Protein AF-A0A7R9AKE2-F1 (afdb_monomer)

InterPro domains:
  IPR003607 HD/PDEase domain [cd00077] (71-125)
  IPR006674 HD domain [PF01966] (74-118)
  IPR006674 HD domain [PS51831] (72-126)
  IPR032828 tRNA nucleotidyltransferase/poly(A) polymerase, RNA and SrmB- binding domain [PF12627] (12-56)
  IPR050124 tRNA CCA-adding enzyme [PTHR47545] (1-123)

Structure (mmCIF, N/CA/C/O backbone):
data_AF-A0A7R9AKE2-F1
#
_entry.id   AF-A0A7R9AKE2-F1
#
loop_
_atom_site.group_PDB
_atom_site.id
_atom_site.type_symbol
_atom_site.label_atom_id
_atom_site.label_alt_id
_atom_site.label_comp_id
_atom_site.label_asym_id
_atom_site.label_entity_id
_atom_site.label_seq_id
_atom_site.pdbx_PDB_ins_code
_atom_site.Cartn_x
_atom_site.Cartn_y
_atom_site.Cartn_z
_atom_site.occupancy
_atom_site.B_iso_or_equiv
_atom_site.auth_seq_id
_atom_site.auth_comp_id
_atom_site.auth_asym_id
_atom_site.auth_atom_id
_atom_site.pdbx_PDB_model_num
ATOM 1 N N . MET A 1 1 ? -6.042 -12.297 17.519 1.00 92.31 1 MET A N 1
ATOM 2 C CA . MET A 1 1 ? -6.336 -12.335 16.065 1.00 92.31 1 MET A CA 1
ATOM 3 C C . MET A 1 1 ? -7.768 -12.745 15.731 1.00 92.31 1 MET A C 1
ATOM 5 O O . MET A 1 1 ? -8.359 -12.059 14.911 1.00 92.31 1 MET A O 1
ATOM 9 N N . GLN A 1 2 ? -8.349 -13.795 16.334 1.00 96.88 2 GLN A N 1
ATOM 10 C CA . GLN A 1 2 ? -9.693 -14.277 15.957 1.00 96.88 2 GLN A CA 1
ATOM 11 C C . GLN A 1 2 ? -10.793 -13.205 16.035 1.00 96.88 2 GLN A C 1
ATOM 13 O O . GLN A 1 2 ? -11.546 -13.053 15.083 1.00 96.88 2 GLN A O 1
ATOM 18 N N . LEU A 1 3 ? -10.845 -12.428 17.124 1.00 97.62 3 LEU A N 1
ATOM 19 C CA . LEU A 1 3 ? -11.831 -11.353 17.279 1.00 97.62 3 LEU A CA 1
ATOM 20 C C . LEU A 1 3 ? -11.763 -10.340 16.124 1.00 97.62 3 LEU A C 1
ATOM 22 O O . LEU A 1 3 ? -12.760 -10.115 15.458 1.00 97.62 3 LEU A O 1
ATOM 26 N N . MET A 1 4 ? -10.574 -9.809 15.825 1.00 97.69 4 MET A N 1
ATOM 27 C CA . MET A 1 4 ? -10.398 -8.835 14.740 1.00 97.69 4 MET A CA 1
ATOM 28 C C . MET A 1 4 ? -10.771 -9.408 13.367 1.00 97.69 4 MET A C 1
ATOM 30 O O . MET A 1 4 ? -11.372 -8.708 12.565 1.00 97.69 4 MET A O 1
ATOM 34 N N . ARG A 1 5 ? -10.465 -10.685 13.095 1.00 98.12 5 ARG A N 1
ATOM 35 C CA . ARG A 1 5 ? -10.908 -11.350 11.856 1.00 98.12 5 ARG A CA 1
ATOM 36 C C . ARG A 1 5 ? -12.431 -11.428 11.771 1.00 98.12 5 ARG A C 1
ATOM 38 O O . ARG A 1 5 ? -12.983 -11.180 10.706 1.00 98.12 5 ARG A O 1
ATOM 45 N N . ASN A 1 6 ? -13.100 -11.739 12.882 1.00 98.25 6 ASN A N 1
ATOM 46 C CA . ASN A 1 6 ? -14.560 -11.772 12.939 1.00 98.25 6 ASN A CA 1
ATOM 47 C C . ASN A 1 6 ? -15.161 -10.380 12.704 1.00 98.25 6 ASN A C 1
ATOM 49 O O . ASN A 1 6 ? -16.116 -10.275 11.949 1.00 98.25 6 ASN A O 1
ATOM 53 N N . MET A 1 7 ? -14.581 -9.326 13.287 1.00 97.94 7 MET A N 1
ATOM 54 C CA . MET A 1 7 ? -15.024 -7.938 13.075 1.00 97.94 7 MET A CA 1
ATOM 55 C C . MET A 1 7 ? -14.883 -7.519 11.602 1.00 97.94 7 MET A C 1
ATOM 57 O O . MET A 1 7 ? -15.805 -6.953 11.020 1.00 97.94 7 MET A O 1
ATOM 61 N N . VAL A 1 8 ? -13.756 -7.859 10.960 1.00 97.50 8 VAL A N 1
ATOM 62 C CA . VAL A 1 8 ? -13.550 -7.618 9.519 1.00 97.50 8 VAL A CA 1
ATOM 63 C C . VAL A 1 8 ? -14.575 -8.392 8.686 1.00 97.50 8 VAL A C 1
ATOM 65 O O . VAL A 1 8 ? -15.182 -7.822 7.784 1.00 97.50 8 VAL A O 1
ATOM 68 N N . ALA A 1 9 ? -14.807 -9.671 8.999 1.00 97.06 9 ALA A N 1
ATOM 69 C CA . ALA A 1 9 ? -15.794 -10.498 8.304 1.00 97.06 9 ALA A CA 1
ATOM 70 C C . ALA A 1 9 ? -17.240 -10.012 8.514 1.00 97.06 9 ALA A C 1
ATOM 72 O O . ALA A 1 9 ? -18.071 -10.176 7.626 1.00 97.06 9 ALA A O 1
ATOM 73 N N . ALA A 1 10 ? -17.527 -9.393 9.661 1.00 97.75 10 ALA A N 1
ATOM 74 C CA . ALA A 1 10 ? -18.807 -8.764 9.969 1.00 97.75 10 ALA A CA 1
ATOM 75 C C . ALA A 1 10 ? -19.001 -7.395 9.284 1.00 97.75 10 ALA A C 1
ATOM 77 O O . ALA A 1 10 ? -20.067 -6.801 9.422 1.00 97.75 10 ALA A O 1
ATOM 78 N N . GLY A 1 11 ? -18.003 -6.897 8.542 1.00 96.31 11 GLY A N 1
ATOM 79 C CA . GLY A 1 11 ? -18.087 -5.643 7.788 1.00 96.31 11 GLY A CA 1
ATOM 80 C C . GLY A 1 11 ? -17.799 -4.385 8.609 1.00 96.31 11 GLY A C 1
ATOM 81 O O . GLY A 1 11 ? -18.021 -3.281 8.123 1.00 96.31 11 GLY A O 1
ATOM 82 N N . GLU A 1 12 ? -17.272 -4.504 9.832 1.00 96.38 12 GLU A N 1
ATOM 83 C CA . GLU A 1 12 ? -17.015 -3.330 10.684 1.00 96.38 12 GLU A CA 1
ATOM 84 C C . GLU A 1 12 ? -15.990 -2.364 10.070 1.00 96.38 12 GLU A C 1
ATOM 86 O O . GLU A 1 12 ? -16.101 -1.152 10.231 1.00 96.38 12 GLU A O 1
ATOM 91 N N . VAL A 1 13 ? -15.015 -2.889 9.320 1.00 95.38 13 VAL A N 1
ATOM 92 C CA . VAL A 1 13 ? -14.030 -2.068 8.597 1.00 95.38 13 VAL A CA 1
ATOM 93 C C . VAL A 1 13 ? -14.678 -1.270 7.466 1.00 95.38 13 VAL A C 1
ATOM 95 O O . VAL A 1 13 ? -14.261 -0.144 7.211 1.00 95.38 13 VAL A O 1
ATOM 98 N N . ASP A 1 14 ? -15.719 -1.813 6.830 1.00 94.00 14 ASP A N 1
ATOM 99 C CA . ASP A 1 14 ? -16.418 -1.159 5.719 1.00 94.00 14 ASP A CA 1
ATOM 100 C C . ASP A 1 14 ? -17.235 0.065 6.199 1.00 94.00 14 ASP A C 1
ATOM 102 O O . ASP A 1 14 ? -17.603 0.921 5.398 1.00 94.00 14 ASP A O 1
ATOM 106 N N . ALA A 1 15 ? -17.492 0.177 7.509 1.00 95.12 15 ALA A N 1
ATOM 107 C CA . ALA A 1 15 ? -18.159 1.322 8.131 1.00 95.12 15 ALA A CA 1
ATOM 108 C C . ALA A 1 15 ? -17.203 2.470 8.521 1.00 95.12 15 ALA A C 1
ATOM 110 O O . ALA A 1 15 ? -17.660 3.523 8.976 1.00 95.12 15 ALA A O 1
ATOM 111 N N . LEU A 1 16 ? -15.884 2.294 8.379 1.00 95.00 16 LEU A N 1
ATOM 112 C CA . LEU A 1 16 ? -14.907 3.337 8.695 1.00 95.00 16 LEU A CA 1
ATOM 113 C C . LEU A 1 16 ? -14.881 4.407 7.600 1.00 95.00 16 LEU A C 1
ATOM 115 O O . LEU A 1 16 ? -14.722 4.106 6.420 1.00 95.00 16 LEU A O 1
ATOM 119 N N . VAL A 1 17 ? -14.971 5.678 7.996 1.00 96.88 17 VAL A N 1
ATOM 120 C CA . VAL A 1 17 ? -14.826 6.797 7.052 1.00 96.88 17 VAL A CA 1
ATOM 121 C C . VAL A 1 17 ? -13.353 6.993 6.651 1.00 96.88 17 VAL A C 1
ATOM 123 O O . VAL A 1 17 ? -12.475 6.868 7.520 1.00 96.88 17 VAL A O 1
ATOM 126 N N . PRO A 1 18 ? -13.054 7.341 5.383 1.00 94.81 18 PRO A N 1
ATOM 127 C CA . PRO A 1 18 ? -11.682 7.477 4.886 1.00 94.81 18 PRO A CA 1
ATOM 128 C C . PRO A 1 18 ? -10.796 8.409 5.719 1.00 94.81 18 PRO A C 1
ATOM 130 O O . PRO A 1 18 ? -9.627 8.110 5.956 1.00 94.81 18 PRO A O 1
ATOM 133 N N . GLU A 1 19 ? -11.342 9.506 6.247 1.00 97.19 19 GLU A N 1
ATOM 134 C CA . GLU A 1 19 ? -10.590 10.471 7.055 1.00 97.19 19 GLU A CA 1
ATOM 135 C C . GLU A 1 19 ? -10.085 9.853 8.362 1.00 97.19 19 GLU A C 1
ATOM 137 O O . GLU A 1 19 ? -8.990 10.177 8.826 1.00 97.19 19 GLU A O 1
ATOM 142 N N . ARG A 1 20 ? -10.864 8.947 8.966 1.00 95.94 20 ARG A N 1
ATOM 143 C CA . ARG A 1 20 ? -10.448 8.230 10.180 1.00 95.94 20 ARG A CA 1
ATOM 144 C C . ARG A 1 20 ? -9.428 7.151 9.868 1.00 95.94 20 ARG A C 1
ATOM 146 O O . ARG A 1 20 ? -8.464 7.018 10.618 1.00 95.94 20 ARG A O 1
ATOM 153 N N . VAL A 1 21 ? -9.594 6.449 8.749 1.00 97.12 21 VAL A N 1
ATOM 154 C CA . VAL A 1 21 ? -8.590 5.497 8.256 1.00 97.12 21 VAL A CA 1
ATOM 155 C C . VAL A 1 21 ? -7.254 6.209 8.048 1.00 97.12 21 VAL A C 1
ATOM 157 O O . VAL A 1 21 ? -6.235 5.757 8.566 1.00 97.12 21 VAL A O 1
ATOM 160 N N . TRP A 1 22 ? -7.259 7.362 7.373 1.00 97.69 22 TRP A N 1
ATOM 161 C CA . TRP A 1 22 ? -6.048 8.142 7.126 1.00 97.69 22 TRP A CA 1
ATOM 162 C C . TRP A 1 22 ? -5.373 8.613 8.415 1.00 97.69 22 TRP A C 1
ATOM 164 O O . TRP A 1 22 ? -4.158 8.504 8.541 1.00 97.69 22 TRP A O 1
ATOM 174 N N . GLN A 1 23 ? -6.134 9.110 9.392 1.00 98.31 23 GLN A N 1
ATOM 175 C CA . GLN A 1 23 ? -5.558 9.571 10.659 1.00 98.31 23 GLN A CA 1
ATOM 176 C C . GLN A 1 23 ? -4.812 8.461 11.404 1.00 98.31 23 GLN A C 1
ATOM 178 O O . GLN A 1 23 ? -3.717 8.705 11.911 1.00 98.31 23 GLN A O 1
ATOM 183 N N . GLU A 1 24 ? -5.373 7.253 11.465 1.00 98.19 24 GLU A N 1
ATOM 184 C CA . GLU A 1 24 ? -4.708 6.121 12.117 1.00 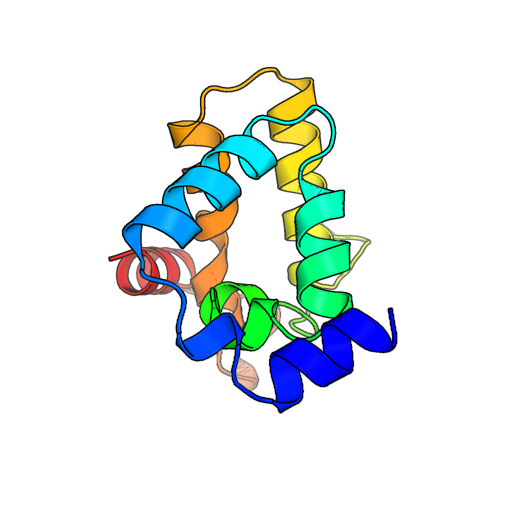98.19 24 GLU A CA 1
ATOM 185 C C . GLU A 1 24 ? -3.549 5.574 11.275 1.00 98.19 24 GLU A C 1
ATOM 187 O O . GLU A 1 24 ? -2.489 5.273 11.823 1.00 98.19 24 GLU A O 1
ATOM 19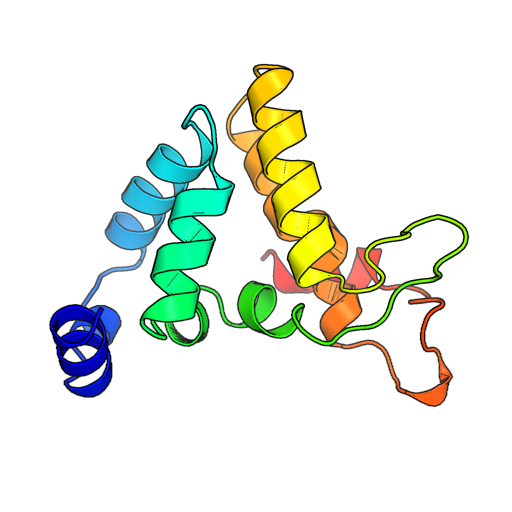2 N N . LEU A 1 25 ? -3.688 5.543 9.945 1.00 98.38 25 LEU A N 1
ATOM 193 C CA . LEU A 1 25 ? -2.600 5.167 9.042 1.00 98.38 25 LEU A CA 1
ATOM 194 C C . LEU A 1 25 ? -1.405 6.118 9.180 1.00 98.38 25 LEU A C 1
ATOM 196 O O . LEU A 1 25 ? -0.269 5.666 9.301 1.00 98.38 25 LEU A O 1
ATOM 200 N N . ALA A 1 26 ? -1.650 7.430 9.211 1.00 98.62 26 ALA A N 1
ATOM 201 C CA . ALA A 1 26 ? -0.620 8.450 9.371 1.00 98.62 26 ALA A CA 1
ATOM 202 C C . ALA A 1 26 ? 0.106 8.324 10.717 1.00 98.62 26 ALA A C 1
ATOM 204 O O . ALA A 1 26 ? 1.332 8.425 10.759 1.00 98.62 26 ALA A O 1
ATOM 205 N N . LYS A 1 27 ? -0.622 8.052 11.809 1.00 98.69 27 LYS A N 1
ATOM 206 C CA . LYS A 1 27 ? -0.011 7.763 13.117 1.00 98.69 27 LYS A CA 1
ATOM 207 C C . LYS A 1 27 ? 0.860 6.514 13.050 1.00 98.69 27 LYS A C 1
ATOM 209 O O . LYS A 1 27 ? 2.029 6.582 13.409 1.00 98.69 27 LYS A O 1
ATOM 214 N N . GLY A 1 28 ? 0.329 5.410 12.523 1.00 98.62 28 GLY A N 1
ATOM 215 C CA . GLY A 1 28 ? 1.070 4.155 12.405 1.00 98.62 28 GLY A CA 1
ATOM 216 C C . GLY A 1 28 ? 2.305 4.257 11.508 1.00 98.62 28 GLY A C 1
ATOM 217 O O . GLY A 1 28 ? 3.343 3.687 11.832 1.00 98.62 28 GLY A O 1
ATOM 218 N N . LEU A 1 29 ? 2.242 5.041 10.426 1.00 98.81 29 LEU A N 1
ATOM 219 C CA . LEU A 1 29 ? 3.405 5.362 9.591 1.00 98.81 29 LEU A CA 1
ATOM 220 C C . LEU A 1 29 ? 4.479 6.140 10.358 1.00 98.81 29 LEU A C 1
ATOM 222 O O . LEU A 1 29 ? 5.662 5.996 10.052 1.00 98.81 29 LEU A O 1
ATOM 226 N N . MET A 1 30 ? 4.096 6.949 11.346 1.00 98.81 30 MET A N 1
ATOM 227 C CA . MET A 1 30 ? 5.018 7.751 12.156 1.00 98.81 30 MET A CA 1
ATOM 228 C C . MET A 1 30 ? 5.590 7.016 13.373 1.00 98.81 30 MET A C 1
ATOM 230 O O . MET A 1 30 ? 6.501 7.542 14.015 1.00 98.81 30 MET A O 1
ATOM 234 N N . GLU A 1 31 ? 5.140 5.793 13.656 1.00 98.75 31 GLU A N 1
ATOM 235 C CA . GLU A 1 31 ? 5.695 4.965 14.727 1.00 98.75 31 GLU A CA 1
ATOM 236 C C . GLU A 1 31 ? 7.155 4.555 14.467 1.00 98.75 31 GLU A C 1
ATOM 238 O O . GLU A 1 31 ? 7.689 4.672 13.360 1.00 98.75 31 GLU A O 1
ATOM 243 N N . GLN A 1 32 ? 7.818 4.047 15.510 1.00 98.56 32 GLN A N 1
ATOM 244 C CA . GLN A 1 32 ? 9.207 3.566 15.432 1.00 98.56 32 GLN A CA 1
ATOM 245 C C . GLN A 1 32 ? 9.368 2.324 14.543 1.00 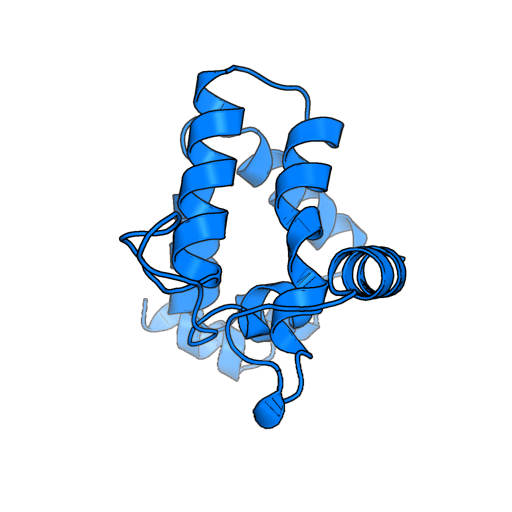98.56 32 GLN A C 1
ATOM 247 O O . GLN A 1 32 ? 10.444 2.090 14.000 1.00 98.56 32 GLN A O 1
ATOM 252 N N . LYS A 1 33 ? 8.310 1.514 14.421 1.00 98.69 33 LYS A N 1
ATOM 253 C CA . LYS A 1 33 ? 8.285 0.308 13.586 1.00 98.69 33 LYS A CA 1
ATOM 254 C C . LYS A 1 33 ? 6.939 0.186 12.854 1.00 98.69 33 LYS A C 1
ATOM 256 O O . LYS A 1 33 ? 6.079 -0.583 13.304 1.00 98.69 33 LYS A O 1
ATOM 261 N N . PRO A 1 34 ? 6.721 0.968 11.778 1.00 98.81 34 P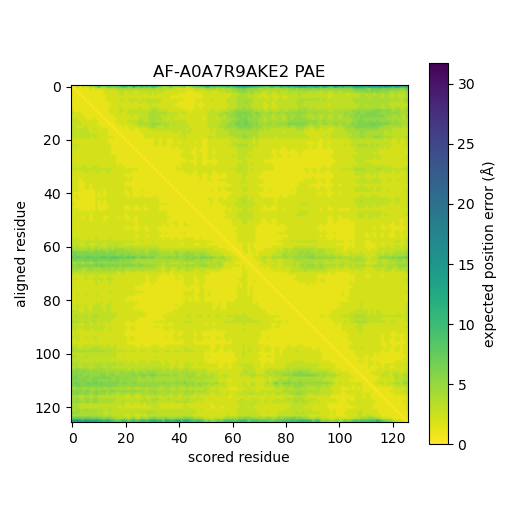RO A N 1
ATOM 262 C CA . PRO A 1 34 ? 5.446 1.015 11.062 1.00 98.81 34 PRO A CA 1
ATOM 263 C C . PRO A 1 34 ? 4.974 -0.341 10.538 1.00 98.81 34 PRO A C 1
ATOM 265 O O . PRO A 1 34 ? 3.767 -0.591 10.490 1.00 98.81 34 PRO A O 1
ATOM 268 N N . SER A 1 35 ? 5.900 -1.246 10.197 1.00 98.81 35 SER A N 1
ATOM 269 C CA . SER A 1 35 ? 5.576 -2.585 9.684 1.00 98.81 35 SER A CA 1
ATOM 270 C C . SER A 1 35 ? 4.605 -3.366 10.575 1.00 98.81 35 SER A C 1
ATOM 272 O O . SER A 1 35 ? 3.743 -4.081 10.065 1.00 98.81 35 SER A O 1
ATOM 274 N N . ARG A 1 36 ? 4.648 -3.175 11.903 1.00 98.56 36 ARG A N 1
ATOM 275 C CA . ARG A 1 36 ? 3.770 -3.889 12.851 1.00 98.56 36 ARG A CA 1
ATOM 276 C C . ARG A 1 36 ? 2.289 -3.590 12.632 1.00 98.56 36 ARG A C 1
ATOM 278 O O . ARG A 1 36 ? 1.457 -4.477 12.805 1.00 98.56 36 ARG A O 1
ATOM 285 N N . MET A 1 37 ? 1.947 -2.360 12.247 1.00 98.62 37 MET A N 1
ATOM 286 C CA . MET A 1 37 ? 0.565 -2.010 11.912 1.00 98.62 37 MET A CA 1
ATOM 287 C C . MET A 1 37 ? 0.094 -2.828 10.704 1.00 98.62 37 MET A C 1
ATOM 289 O O . MET A 1 37 ? -0.975 -3.434 10.750 1.00 98.62 37 MET A O 1
ATOM 293 N N . PHE A 1 38 ? 0.907 -2.899 9.649 1.00 98.69 38 PHE A N 1
ATOM 294 C CA . PHE A 1 38 ? 0.582 -3.648 8.435 1.00 98.69 38 PHE A CA 1
ATOM 295 C C . PHE A 1 38 ? 0.539 -5.160 8.670 1.00 98.69 38 PHE A C 1
ATOM 297 O O . PHE A 1 38 ? -0.337 -5.826 8.121 1.00 98.69 38 PHE A O 1
ATOM 304 N N . GLU A 1 39 ? 1.401 -5.708 9.531 1.00 98.44 39 GLU A N 1
ATOM 305 C CA . GLU A 1 39 ? 1.315 -7.106 9.978 1.00 98.44 39 GLU A CA 1
ATOM 306 C C . GLU A 1 39 ? -0.049 -7.408 10.616 1.00 98.44 39 GLU A C 1
ATOM 308 O O . GLU A 1 39 ? -0.679 -8.418 10.290 1.00 98.44 39 GLU A O 1
ATOM 313 N N . VAL A 1 40 ? -0.539 -6.521 11.490 1.00 98.38 40 VAL A N 1
ATOM 314 C CA . VAL A 1 40 ? -1.853 -6.667 12.133 1.00 98.38 40 VAL A CA 1
ATOM 315 C C . VAL A 1 40 ? -2.981 -6.528 11.111 1.00 98.38 40 VAL A C 1
ATOM 317 O O . VAL A 1 40 ? -3.831 -7.418 11.042 1.00 98.38 40 VAL A O 1
ATOM 320 N N . LEU A 1 41 ? -2.966 -5.469 10.289 1.00 98.44 41 LEU A N 1
ATOM 321 C CA . LEU A 1 41 ? -3.975 -5.220 9.251 1.00 98.44 41 LEU A CA 1
ATOM 322 C C . LEU A 1 41 ? -4.062 -6.382 8.255 1.00 98.44 41 LEU A C 1
ATOM 324 O O . LEU A 1 41 ? -5.158 -6.822 7.904 1.00 98.44 41 LEU A O 1
ATOM 328 N N . ARG A 1 42 ? -2.920 -6.921 7.817 1.00 98.25 42 ARG A N 1
ATOM 329 C CA . ARG A 1 42 ? -2.866 -8.094 6.936 1.00 98.25 42 ARG A CA 1
ATOM 330 C C . ARG A 1 42 ? -3.351 -9.341 7.663 1.00 98.25 42 ARG A C 1
ATOM 332 O O . ARG A 1 42 ? -4.173 -10.084 7.137 1.00 98.25 42 ARG A O 1
ATOM 339 N N . GLY A 1 43 ? -2.889 -9.560 8.892 1.00 98.19 43 GLY A N 1
ATOM 340 C CA . GLY A 1 43 ? -3.226 -10.741 9.682 1.00 98.19 43 GLY A CA 1
ATOM 341 C C . GLY A 1 43 ? -4.711 -10.851 10.041 1.00 98.19 43 GLY A C 1
ATOM 342 O O . GLY A 1 43 ? -5.196 -11.971 10.256 1.00 98.19 43 GLY A O 1
ATOM 343 N N . CYS A 1 44 ? -5.428 -9.725 10.137 1.00 98.25 44 CYS A N 1
ATOM 344 C CA . CYS A 1 44 ? -6.876 -9.695 10.353 1.00 98.25 44 CYS A CA 1
ATOM 345 C C . CYS A 1 44 ? -7.699 -9.571 9.060 1.00 98.25 44 CYS A C 1
ATOM 347 O O . CYS A 1 44 ? -8.907 -9.768 9.117 1.00 98.25 44 CYS A O 1
ATOM 349 N N . GLY A 1 45 ? -7.063 -9.300 7.916 1.00 98.00 45 GLY A N 1
ATOM 350 C CA . GLY A 1 45 ? -7.720 -9.129 6.617 1.00 98.00 45 GLY A CA 1
ATOM 351 C C . GLY A 1 45 ? -8.181 -7.699 6.315 1.00 98.00 45 GLY A C 1
ATOM 352 O O . GLY A 1 45 ? -8.639 -7.437 5.207 1.00 98.00 45 GLY A O 1
ATOM 353 N N . ALA A 1 46 ? -8.022 -6.758 7.250 1.00 98.25 46 ALA A N 1
ATOM 354 C CA . ALA A 1 46 ? -8.395 -5.359 7.047 1.00 98.25 46 ALA A CA 1
ATOM 355 C C . ALA A 1 46 ? -7.567 -4.677 5.945 1.00 98.25 46 ALA A C 1
ATOM 357 O O . ALA A 1 46 ? -8.084 -3.806 5.252 1.00 98.25 46 ALA A O 1
ATOM 358 N N . LEU A 1 47 ? -6.308 -5.086 5.737 1.00 98.19 47 LEU A N 1
ATOM 359 C CA . LEU A 1 47 ? -5.447 -4.474 4.718 1.00 98.19 47 LEU A CA 1
ATOM 360 C C . LEU A 1 47 ? -6.045 -4.583 3.308 1.00 98.19 47 LEU A C 1
ATOM 362 O O . LEU A 1 47 ? -6.026 -3.610 2.567 1.00 98.19 47 LEU A O 1
ATOM 366 N N . GLN A 1 48 ? -6.641 -5.733 2.977 1.00 97.31 48 GLN A N 1
ATOM 367 C CA . GLN A 1 48 ? -7.291 -5.975 1.683 1.00 97.31 48 GLN A CA 1
ATOM 368 C C . GLN A 1 48 ? -8.470 -5.023 1.431 1.00 97.31 48 GLN A C 1
ATOM 370 O O . GLN A 1 48 ? -8.792 -4.736 0.284 1.00 97.31 48 GLN A O 1
ATOM 375 N N . LYS A 1 49 ? -9.135 -4.576 2.501 1.00 96.69 49 LYS A N 1
ATOM 376 C CA . LYS A 1 49 ? -10.286 -3.671 2.444 1.00 96.69 49 LYS A CA 1
ATOM 377 C C . LYS A 1 49 ? -9.859 -2.207 2.386 1.00 96.69 49 LYS A C 1
ATOM 379 O O . LYS A 1 49 ? -10.456 -1.434 1.651 1.00 96.69 49 LYS A O 1
ATOM 384 N N . LEU A 1 50 ? -8.849 -1.840 3.175 1.00 96.88 50 LEU A N 1
ATOM 385 C CA . LEU A 1 50 ? -8.443 -0.447 3.371 1.00 96.88 50 LEU A CA 1
ATOM 386 C C . LEU A 1 50 ? -7.431 0.048 2.334 1.00 96.88 50 LEU A C 1
ATOM 388 O O . LEU A 1 50 ? -7.485 1.210 1.954 1.00 96.88 50 LEU A O 1
ATOM 392 N N . LEU A 1 51 ? -6.484 -0.802 1.929 1.00 97.25 51 LEU A N 1
ATOM 393 C CA . LEU A 1 51 ? -5.389 -0.467 1.011 1.00 97.25 51 LEU A CA 1
ATOM 394 C C . LEU A 1 51 ? -5.149 -1.651 0.052 1.00 97.25 51 LEU A C 1
ATOM 396 O O . LEU A 1 51 ? -4.120 -2.333 0.162 1.00 97.25 51 LEU A O 1
ATOM 400 N N . PRO A 1 52 ? -6.107 -1.967 -0.840 1.00 97.31 52 PRO A N 1
ATOM 401 C CA . PRO A 1 52 ? -6.031 -3.145 -1.705 1.00 97.31 52 PRO A CA 1
ATOM 402 C C . PRO A 1 52 ? -4.782 -3.161 -2.600 1.00 97.31 52 PRO A C 1
ATOM 404 O O . PRO A 1 52 ? -4.213 -4.228 -2.832 1.00 97.31 52 PRO A O 1
ATOM 407 N N . GLU A 1 53 ? -4.303 -2.000 -3.043 1.00 98.06 53 GLU A N 1
ATOM 408 C CA . GLU A 1 53 ? -3.089 -1.845 -3.852 1.00 98.06 53 GLU A CA 1
ATOM 409 C C . GLU A 1 53 ? -1.841 -2.267 -3.070 1.00 98.06 53 GLU A C 1
ATOM 411 O O . GLU A 1 53 ? -0.972 -2.952 -3.605 1.00 98.06 53 GLU A O 1
ATOM 416 N N . VAL A 1 54 ? -1.771 -1.914 -1.781 1.00 98.44 54 VAL A N 1
ATOM 417 C CA . VAL A 1 54 ? -0.688 -2.345 -0.882 1.00 98.44 54 VAL A CA 1
ATOM 418 C C . VAL A 1 54 ? -0.802 -3.846 -0.612 1.00 98.44 54 VAL A C 1
ATOM 420 O O . VAL A 1 54 ? 0.197 -4.563 -0.653 1.00 98.44 54 VAL A O 1
ATOM 423 N N . ALA A 1 55 ? -2.017 -4.348 -0.363 1.00 98.50 55 ALA A N 1
ATOM 424 C CA . ALA A 1 55 ? -2.265 -5.769 -0.112 1.00 98.50 55 ALA A CA 1
ATOM 425 C C . ALA A 1 55 ? -1.819 -6.663 -1.283 1.00 98.50 55 ALA A C 1
ATOM 427 O O . ALA A 1 55 ? -1.338 -7.776 -1.061 1.00 98.50 55 ALA A O 1
ATOM 428 N N . ALA A 1 56 ? -1.932 -6.165 -2.516 1.00 98.31 56 ALA A N 1
ATOM 429 C CA . ALA A 1 56 ? -1.585 -6.889 -3.734 1.00 98.31 56 ALA A CA 1
ATOM 430 C C . ALA A 1 56 ? -0.070 -7.088 -3.951 1.00 98.31 56 ALA A C 1
ATOM 432 O O . ALA A 1 56 ? 0.315 -7.801 -4.874 1.00 98.31 56 ALA A O 1
ATOM 433 N N . LEU A 1 57 ? 0.797 -6.493 -3.122 1.00 98.56 57 LEU A N 1
ATOM 434 C CA . LEU A 1 57 ? 2.254 -6.625 -3.260 1.00 98.56 57 LEU A CA 1
ATOM 435 C C . LEU A 1 57 ? 2.817 -7.928 -2.685 1.00 98.56 57 LEU A C 1
ATOM 437 O O . LEU A 1 57 ? 3.914 -8.343 -3.061 1.00 98.56 57 LEU A O 1
ATOM 441 N N . TRP A 1 58 ? 2.096 -8.593 -1.780 1.00 98.50 58 TRP A N 1
ATOM 442 C CA . TRP A 1 58 ? 2.539 -9.887 -1.262 1.00 98.50 58 TRP A CA 1
ATOM 443 C C . TRP A 1 58 ? 2.400 -10.978 -2.323 1.00 98.50 58 TRP A C 1
ATOM 445 O O . TRP A 1 58 ? 1.350 -11.138 -2.938 1.00 98.50 58 TRP A O 1
ATOM 455 N N . GLY A 1 59 ? 3.457 -11.766 -2.492 1.00 97.38 59 GLY A N 1
ATOM 456 C CA . GLY A 1 59 ? 3.591 -12.785 -3.528 1.00 97.38 59 GLY A CA 1
ATOM 457 C C . GLY A 1 59 ? 4.150 -12.259 -4.850 1.00 97.38 59 GLY A C 1
ATOM 458 O O . GLY A 1 59 ? 4.398 -13.059 -5.750 1.00 97.38 59 GLY A O 1
ATOM 459 N N . VAL A 1 60 ? 4.376 -10.947 -4.983 1.00 98.12 60 VAL A N 1
ATOM 460 C CA . VAL A 1 60 ? 4.980 -10.360 -6.184 1.00 98.12 60 VAL A CA 1
ATOM 461 C C . VAL A 1 60 ? 6.500 -10.552 -6.114 1.00 98.12 60 VAL A C 1
ATOM 463 O O . VAL A 1 60 ? 7.125 -10.059 -5.171 1.00 98.12 60 VAL A O 1
ATOM 466 N N . PRO A 1 61 ? 7.113 -11.288 -7.063 1.00 97.56 61 PRO A N 1
ATOM 467 C CA . PRO A 1 61 ? 8.532 -11.604 -6.999 1.00 97.56 61 PRO A CA 1
ATOM 468 C C . PRO A 1 61 ? 9.383 -10.454 -7.534 1.00 97.56 61 PRO A C 1
ATOM 470 O O . PRO A 1 61 ? 9.115 -9.921 -8.606 1.00 97.56 61 PRO A O 1
ATOM 473 N N . GLN A 1 62 ? 10.470 -10.162 -6.833 1.00 96.25 62 GLN A N 1
ATOM 474 C CA . GLN A 1 62 ? 11.531 -9.237 -7.210 1.00 96.25 62 GLN A CA 1
ATOM 475 C C . GLN A 1 62 ? 12.815 -9.999 -7.537 1.00 96.25 62 GLN A C 1
ATOM 477 O O . GLN A 1 62 ? 12.974 -11.179 -7.218 1.00 96.25 62 GLN A O 1
ATOM 482 N N . ARG A 1 63 ? 13.769 -9.323 -8.182 1.00 94.88 63 ARG A N 1
ATOM 483 C CA . ARG A 1 63 ? 15.059 -9.943 -8.484 1.00 94.88 63 ARG A CA 1
ATOM 484 C C . ARG A 1 63 ? 15.892 -10.129 -7.210 1.00 94.88 63 ARG A C 1
ATOM 486 O O . ARG A 1 63 ? 16.206 -9.159 -6.523 1.00 94.88 63 ARG A O 1
ATOM 493 N N . ALA A 1 64 ? 16.296 -11.371 -6.948 1.00 94.50 64 ALA A N 1
ATOM 494 C CA . ALA A 1 64 ? 17.021 -11.757 -5.737 1.00 94.50 64 ALA A CA 1
ATOM 495 C C . ALA A 1 64 ? 18.431 -11.147 -5.607 1.00 94.50 64 ALA A C 1
ATOM 497 O O . ALA A 1 64 ? 18.971 -11.096 -4.507 1.00 94.50 64 ALA A O 1
ATOM 498 N N . ASP A 1 65 ? 19.030 -10.681 -6.707 1.00 94.19 65 ASP A N 1
ATOM 499 C CA . ASP A 1 65 ? 20.339 -10.019 -6.701 1.00 94.19 65 ASP A CA 1
ATOM 500 C C . ASP A 1 65 ? 20.315 -8.639 -6.027 1.00 94.19 65 ASP A C 1
ATOM 502 O O . ASP A 1 65 ? 21.338 -8.202 -5.506 1.00 94.19 65 ASP A O 1
ATOM 506 N N . TYR A 1 66 ? 19.150 -7.987 -5.989 1.00 91.50 66 TYR A N 1
ATOM 507 C CA . TYR A 1 66 ? 18.944 -6.719 -5.279 1.00 91.50 66 TYR A CA 1
ATOM 508 C C . TYR A 1 66 ? 18.012 -6.849 -4.071 1.00 91.50 66 TYR A C 1
ATOM 510 O O . TYR A 1 66 ? 18.132 -6.076 -3.124 1.00 91.50 66 TYR A O 1
ATOM 518 N N . HIS A 1 67 ? 17.110 -7.833 -4.098 1.00 93.94 67 HIS A N 1
ATOM 519 C CA . HIS A 1 67 ? 16.085 -8.064 -3.082 1.00 93.94 67 HIS A CA 1
ATOM 520 C C . HIS A 1 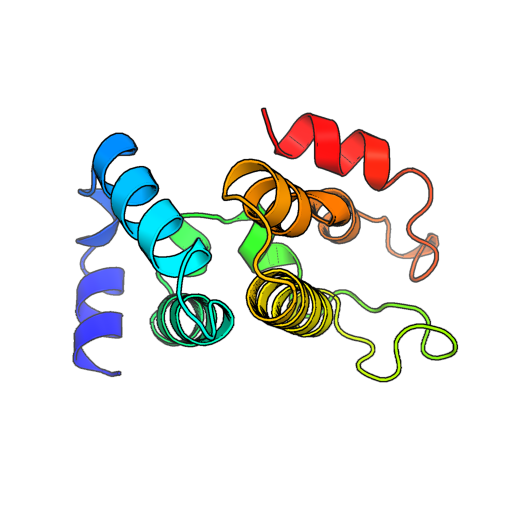67 ? 16.154 -9.514 -2.581 1.00 93.94 67 HIS A C 1
ATOM 522 O O . HIS A 1 67 ? 15.391 -10.355 -3.064 1.00 93.94 67 HIS A O 1
ATOM 528 N N . PRO A 1 68 ? 17.061 -9.847 -1.642 1.00 94.56 68 PRO A N 1
ATOM 529 C CA . PRO A 1 68 ? 17.198 -11.204 -1.102 1.00 94.56 68 PRO A CA 1
ATOM 530 C C . PRO A 1 68 ? 15.902 -11.777 -0.509 1.00 94.56 68 PRO A C 1
ATOM 532 O O . PRO A 1 68 ? 15.700 -12.989 -0.510 1.00 94.56 68 PRO A O 1
ATOM 535 N N . GLU A 1 69 ? 15.014 -10.913 -0.019 1.00 96.06 69 GLU A N 1
ATOM 536 C CA . GLU A 1 69 ? 13.672 -11.240 0.465 1.00 96.06 69 GLU A CA 1
ATOM 537 C C . GLU A 1 69 ? 12.714 -11.708 -0.637 1.00 96.06 69 GLU A C 1
ATOM 539 O O . GLU A 1 69 ? 11.736 -12.387 -0.330 1.00 96.06 69 GLU A O 1
ATOM 544 N N . VAL A 1 70 ? 12.999 -11.362 -1.898 1.00 97.50 70 VAL A N 1
ATOM 545 C CA . VAL A 1 70 ? 12.226 -11.629 -3.123 1.00 97.50 70 VAL A CA 1
ATOM 546 C C . VAL A 1 70 ? 10.823 -11.014 -3.137 1.00 97.50 70 VAL A C 1
ATOM 548 O O . VAL A 1 70 ? 10.422 -10.461 -4.148 1.00 97.50 70 VAL A O 1
ATOM 551 N N . ASP A 1 71 ? 10.063 -11.073 -2.056 1.00 98.38 71 ASP A N 1
ATOM 552 C CA . ASP A 1 71 ? 8.675 -10.622 -1.987 1.00 98.38 71 ASP A CA 1
ATOM 553 C C . ASP A 1 71 ? 8.569 -9.090 -1.877 1.00 98.38 71 ASP A C 1
ATOM 555 O O . ASP A 1 71 ? 9.154 -8.476 -0.979 1.00 98.38 71 ASP A O 1
ATOM 559 N N . THR A 1 72 ? 7.808 -8.454 -2.775 1.00 98.44 72 THR A N 1
ATOM 560 C CA . THR A 1 72 ? 7.615 -6.991 -2.767 1.00 98.44 72 THR A CA 1
ATOM 561 C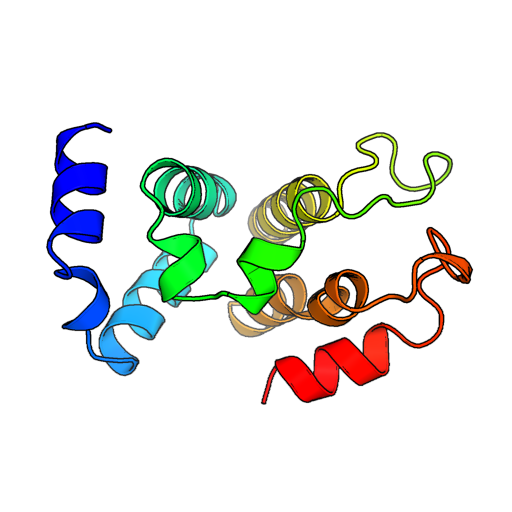 C . THR A 1 72 ? 6.908 -6.489 -1.508 1.00 98.44 72 THR A C 1
ATOM 563 O O . THR A 1 72 ? 7.266 -5.435 -0.984 1.00 98.44 72 THR A O 1
ATOM 566 N N . GLY A 1 73 ? 5.935 -7.231 -0.976 1.00 98.44 73 GLY A N 1
ATOM 567 C CA . GLY A 1 73 ? 5.248 -6.870 0.265 1.00 98.44 73 GLY A CA 1
ATOM 568 C C . GLY A 1 73 ? 6.183 -6.904 1.477 1.00 98.44 73 GLY A C 1
ATOM 569 O O . GLY A 1 73 ? 6.148 -6.001 2.312 1.00 98.44 73 GLY A O 1
ATOM 570 N N . VAL A 1 74 ? 7.062 -7.908 1.563 1.00 98.44 74 VAL A N 1
ATOM 571 C CA . VAL A 1 74 ? 8.120 -7.971 2.591 1.00 98.44 74 VAL A CA 1
ATOM 572 C C . VAL A 1 74 ? 9.102 -6.811 2.432 1.00 98.44 74 VAL A C 1
ATOM 574 O O . VAL A 1 74 ? 9.397 -6.135 3.419 1.00 98.44 74 VAL A O 1
ATOM 577 N N . HIS A 1 75 ? 9.554 -6.536 1.207 1.00 98.50 75 HIS A N 1
ATOM 578 C CA . HIS A 1 75 ? 10.443 -5.411 0.912 1.00 98.50 75 HIS A CA 1
ATOM 579 C C . HIS A 1 75 ? 9.859 -4.076 1.384 1.00 98.50 75 HIS A C 1
ATOM 581 O O . HIS A 1 75 ? 10.530 -3.314 2.079 1.00 98.50 75 HIS A O 1
ATOM 587 N N . LEU A 1 76 ? 8.583 -3.820 1.084 1.00 98.62 76 LEU A N 1
ATOM 588 C CA . LEU A 1 76 ? 7.900 -2.592 1.482 1.00 98.62 76 LEU A CA 1
ATOM 589 C C . LEU A 1 76 ? 7.944 -2.368 3.000 1.00 98.62 76 LEU A C 1
ATOM 591 O O . LEU A 1 76 ? 8.165 -1.247 3.455 1.00 98.62 76 LEU A O 1
ATOM 595 N N . MET A 1 77 ? 7.778 -3.429 3.794 1.00 98.69 77 MET A N 1
ATOM 596 C CA . MET A 1 77 ? 7.853 -3.332 5.256 1.00 98.69 77 MET A CA 1
ATOM 597 C C . MET A 1 77 ? 9.257 -2.951 5.733 1.00 98.69 77 MET A C 1
ATOM 599 O O . MET A 1 77 ? 9.387 -2.119 6.632 1.00 98.69 77 MET A O 1
ATOM 603 N N . LEU A 1 78 ? 10.301 -3.511 5.110 1.00 98.56 78 LEU A N 1
ATOM 604 C CA . LEU A 1 78 ? 11.692 -3.152 5.401 1.00 98.56 78 LEU A CA 1
ATOM 605 C C . LEU A 1 78 ? 11.960 -1.679 5.075 1.00 98.56 78 LEU A C 1
ATOM 607 O O . LEU A 1 78 ? 12.549 -0.972 5.891 1.00 98.56 78 LEU A O 1
ATOM 611 N N . VAL A 1 79 ? 11.482 -1.196 3.923 1.00 98.62 79 VAL A N 1
ATOM 612 C CA . VAL A 1 79 ? 11.627 0.210 3.511 1.00 98.62 79 VAL A CA 1
ATOM 613 C C . VAL A 1 79 ? 10.962 1.152 4.517 1.00 98.62 79 VAL A C 1
ATOM 615 O O . VAL A 1 79 ? 11.574 2.143 4.916 1.00 98.62 79 VAL A O 1
ATOM 618 N N . LEU A 1 80 ? 9.741 0.849 4.968 1.00 98.81 80 LEU A N 1
ATOM 619 C CA . LEU A 1 80 ? 9.032 1.679 5.950 1.00 98.81 80 LEU A CA 1
ATOM 620 C C . LEU A 1 80 ? 9.742 1.721 7.306 1.00 98.81 80 LEU A C 1
ATOM 622 O O . LEU A 1 80 ? 9.856 2.792 7.905 1.00 98.81 80 LEU A O 1
ATOM 626 N N . ASP A 1 81 ? 10.246 0.581 7.779 1.00 98.88 81 ASP A N 1
ATOM 627 C CA . ASP A 1 81 ? 10.993 0.518 9.036 1.00 98.88 81 ASP A CA 1
ATOM 628 C C . ASP A 1 81 ? 12.325 1.281 8.935 1.00 98.88 81 ASP A C 1
ATOM 630 O O . ASP A 1 81 ? 12.689 2.002 9.864 1.00 98.88 81 ASP A O 1
ATOM 634 N N . VAL A 1 82 ? 13.027 1.209 7.799 1.00 98.81 82 VAL A N 1
ATOM 635 C CA . VAL A 1 82 ? 14.239 2.011 7.553 1.00 98.81 82 VAL A CA 1
ATOM 636 C C . VAL A 1 82 ? 13.910 3.504 7.487 1.00 98.81 82 VAL A C 1
ATOM 638 O O . VAL A 1 82 ? 14.583 4.309 8.131 1.00 98.81 82 VAL A O 1
ATOM 641 N N . 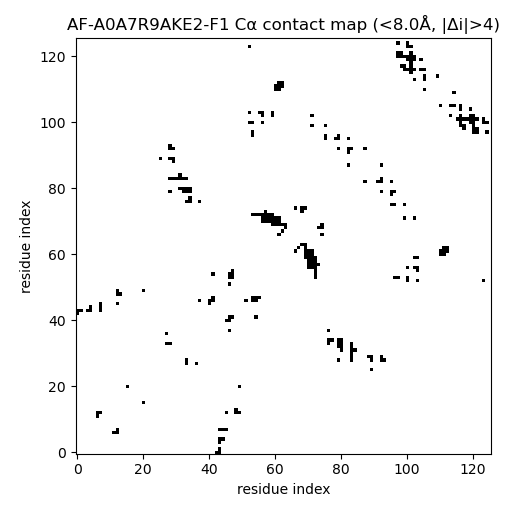ALA A 1 83 ? 12.850 3.902 6.780 1.00 98.81 83 ALA A N 1
ATOM 642 C CA . ALA A 1 83 ? 12.411 5.298 6.729 1.00 98.81 83 ALA A CA 1
ATOM 643 C C . ALA A 1 83 ? 12.070 5.844 8.129 1.00 98.81 83 ALA A C 1
ATOM 645 O O . ALA A 1 83 ? 12.313 7.024 8.413 1.00 98.81 83 ALA A O 1
ATOM 646 N N . ALA A 1 84 ? 11.552 4.985 9.014 1.00 98.75 84 ALA A N 1
ATOM 647 C CA . ALA A 1 84 ? 11.309 5.314 10.411 1.00 98.75 84 ALA A CA 1
ATOM 648 C C . ALA A 1 84 ? 12.594 5.467 11.232 1.00 98.75 84 ALA A C 1
ATOM 650 O O . ALA A 1 84 ? 12.725 6.450 11.965 1.00 98.75 84 ALA A O 1
ATOM 651 N N . GLN A 1 85 ? 13.558 4.557 11.069 1.00 98.75 85 GLN A N 1
ATOM 652 C CA . GLN A 1 85 ? 14.880 4.635 11.707 1.00 98.75 85 GLN A CA 1
ATOM 653 C C . GLN A 1 85 ? 15.650 5.894 11.297 1.00 98.75 85 GLN A C 1
ATOM 655 O O . GLN A 1 85 ? 16.303 6.517 12.129 1.00 98.75 85 GLN A O 1
ATOM 660 N N . LEU A 1 86 ? 15.518 6.307 10.035 1.00 98.69 86 LEU A N 1
ATOM 661 C CA . LEU A 1 86 ? 16.076 7.556 9.508 1.00 98.69 86 LEU A CA 1
ATOM 662 C C . LEU A 1 86 ? 15.282 8.805 9.931 1.00 98.69 86 LEU A C 1
ATOM 664 O O . LEU A 1 86 ? 15.596 9.907 9.490 1.00 98.69 86 LEU A O 1
ATOM 668 N N . GLN A 1 87 ? 14.244 8.646 10.759 1.00 98.50 87 GLN A N 1
ATOM 669 C CA . GLN A 1 87 ? 13.403 9.723 11.289 1.00 98.50 87 GLN A CA 1
ATOM 670 C C . GLN A 1 87 ? 12.813 10.637 10.203 1.00 98.50 87 GLN A C 1
ATOM 672 O O . GLN A 1 87 ? 12.630 11.837 10.402 1.00 98.50 87 GLN A O 1
ATOM 677 N N . THR A 1 88 ? 12.478 10.064 9.046 1.00 98.81 88 THR A N 1
ATOM 678 C CA . THR A 1 88 ? 11.896 10.824 7.934 1.00 98.81 88 THR A CA 1
ATOM 679 C C . THR A 1 88 ? 10.487 11.331 8.262 1.00 98.81 88 THR A C 1
ATOM 681 O O . THR A 1 88 ? 9.775 10.752 9.092 1.00 98.81 88 THR A O 1
ATOM 684 N N . LEU A 1 89 ? 10.082 12.419 7.600 1.00 98.75 89 LEU A N 1
ATOM 685 C CA . LEU A 1 89 ? 8.765 13.042 7.757 1.00 98.75 89 LEU A CA 1
ATOM 686 C C . LEU A 1 89 ? 7.651 12.184 7.137 1.00 98.75 89 LEU A C 1
ATOM 688 O O . LEU A 1 89 ? 7.893 11.429 6.194 1.00 98.75 89 LEU A O 1
ATOM 692 N N . LEU A 1 90 ? 6.409 12.374 7.599 1.00 98.69 90 LEU A N 1
ATOM 693 C CA . LEU A 1 90 ? 5.233 11.647 7.102 1.00 98.69 90 LEU A CA 1
ATOM 694 C C . LEU A 1 90 ? 5.118 11.618 5.563 1.00 98.69 90 LEU A C 1
ATOM 696 O O . LEU A 1 90 ? 4.894 10.529 5.040 1.00 98.69 90 LEU A O 1
ATOM 700 N N . PRO A 1 91 ? 5.319 12.723 4.810 1.00 98.50 91 PRO A N 1
ATOM 701 C CA . PRO A 1 91 ? 5.234 12.675 3.349 1.00 98.50 91 PRO A CA 1
ATOM 702 C C . PRO A 1 91 ? 6.246 11.719 2.708 1.00 98.50 91 PRO A C 1
ATOM 704 O O . PRO A 1 91 ? 5.924 11.057 1.728 1.00 98.50 91 PRO A O 1
ATOM 707 N N . VAL A 1 92 ? 7.449 11.598 3.283 1.00 98.62 92 VAL A N 1
ATOM 708 C CA . VAL A 1 92 ? 8.476 10.662 2.803 1.00 98.62 92 VAL A CA 1
ATOM 709 C C . VAL A 1 92 ? 8.056 9.226 3.097 1.00 98.62 92 VAL A C 1
ATOM 711 O O . VAL A 1 92 ? 8.122 8.381 2.213 1.00 98.62 92 VAL A O 1
ATOM 714 N N . ARG A 1 93 ? 7.555 8.946 4.305 1.00 98.69 93 ARG A N 1
ATOM 715 C CA . ARG A 1 93 ? 7.080 7.600 4.668 1.00 98.69 93 ARG A CA 1
ATOM 716 C C . ARG A 1 93 ? 5.855 7.178 3.860 1.00 98.69 93 ARG A C 1
ATOM 718 O O . ARG A 1 93 ? 5.734 6.016 3.490 1.00 98.69 93 ARG A O 1
ATOM 725 N N . PHE A 1 94 ? 4.974 8.123 3.545 1.00 98.44 94 PHE A N 1
ATOM 726 C CA . PHE A 1 94 ? 3.865 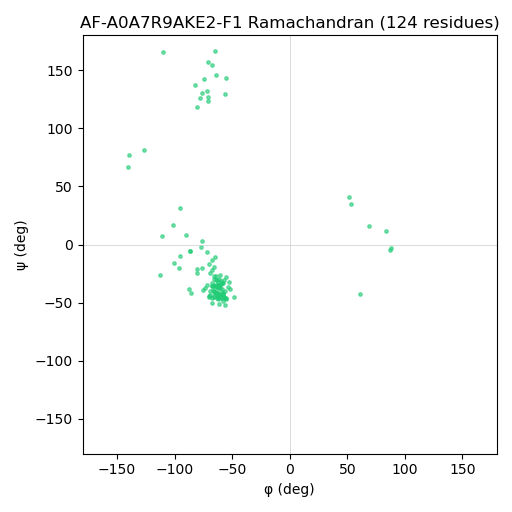7.896 2.629 1.00 98.44 94 PHE A CA 1
ATOM 727 C C . PHE A 1 94 ? 4.364 7.621 1.204 1.00 98.44 94 PHE A C 1
ATOM 729 O O . PHE A 1 94 ? 3.940 6.644 0.598 1.00 98.44 94 PHE A O 1
ATOM 736 N N . ALA A 1 95 ? 5.333 8.391 0.695 1.00 98.25 95 ALA A N 1
ATOM 737 C CA . ALA A 1 95 ? 5.958 8.101 -0.596 1.00 98.25 95 ALA A CA 1
ATOM 738 C C . ALA A 1 95 ? 6.600 6.701 -0.620 1.00 98.25 95 ALA A C 1
ATOM 740 O O . ALA A 1 95 ? 6.398 5.957 -1.577 1.00 98.25 95 ALA A O 1
ATOM 741 N N . CYS A 1 96 ? 7.283 6.295 0.456 1.00 98.50 96 CYS A N 1
ATOM 742 C CA . CYS A 1 96 ? 7.792 4.932 0.618 1.00 98.50 96 CYS A CA 1
ATOM 743 C C . CYS A 1 96 ? 6.676 3.881 0.543 1.00 98.50 96 CYS A C 1
ATOM 745 O O . CYS A 1 96 ? 6.859 2.872 -0.130 1.00 98.50 96 CYS A O 1
ATOM 747 N N . LEU A 1 97 ? 5.522 4.115 1.178 1.00 98.56 97 LEU A N 1
ATOM 748 C CA . LEU A 1 97 ? 4.375 3.202 1.114 1.00 98.56 97 LEU A CA 1
ATOM 749 C C . LEU A 1 97 ? 3.853 3.025 -0.326 1.00 98.56 97 LEU A C 1
ATOM 751 O O . LEU A 1 97 ? 3.409 1.938 -0.685 1.00 98.56 97 LEU A O 1
ATOM 755 N N . MET A 1 98 ? 3.912 4.082 -1.141 1.00 98.19 98 MET A N 1
ATOM 756 C CA . MET A 1 98 ? 3.296 4.137 -2.474 1.00 98.19 98 MET A CA 1
ATOM 757 C C . MET A 1 98 ? 4.243 3.795 -3.638 1.00 98.19 98 MET A C 1
ATOM 759 O O . MET A 1 98 ? 3.772 3.487 -4.731 1.00 98.19 98 MET A O 1
ATOM 763 N N . HIS A 1 99 ? 5.567 3.872 -3.455 1.00 97.44 99 HIS A N 1
ATOM 764 C CA . HIS A 1 99 ? 6.510 3.913 -4.587 1.00 97.44 99 HIS A CA 1
ATOM 765 C C . HIS A 1 99 ? 6.447 2.688 -5.518 1.00 97.44 99 HIS A C 1
ATOM 767 O O . HIS A 1 99 ? 6.622 2.815 -6.730 1.00 97.44 99 HIS A O 1
ATOM 773 N N . ASP A 1 100 ? 6.114 1.522 -4.969 1.00 97.25 100 ASP A N 1
ATOM 774 C CA . ASP A 1 100 ? 6.182 0.233 -5.658 1.00 97.25 100 ASP A CA 1
ATOM 775 C C . ASP A 1 100 ? 4.817 -0.401 -5.967 1.00 97.25 100 ASP A C 1
ATOM 777 O O . ASP A 1 100 ? 4.771 -1.528 -6.463 1.00 97.25 100 ASP A O 1
ATOM 781 N N . LEU A 1 101 ? 3.698 0.303 -5.739 1.00 98.25 101 LEU A N 1
ATOM 782 C CA . LEU A 1 101 ? 2.345 -0.237 -5.970 1.00 98.25 101 LEU A CA 1
ATOM 783 C C . LEU A 1 101 ? 2.171 -0.838 -7.376 1.00 98.25 101 LEU A C 1
ATOM 785 O O . LEU A 1 101 ? 1.576 -1.901 -7.552 1.00 98.25 101 LEU A O 1
ATOM 789 N N . GLY A 1 102 ? 2.758 -0.204 -8.392 1.00 97.75 102 GLY A N 1
ATOM 790 C CA . GLY A 1 102 ? 2.705 -0.648 -9.781 1.00 97.75 102 GLY A CA 1
ATOM 791 C C . GLY A 1 102 ? 3.397 -1.985 -10.064 1.00 97.75 102 GLY A C 1
ATOM 792 O O . GLY A 1 102 ? 3.229 -2.531 -11.163 1.00 97.75 102 GLY A O 1
ATOM 793 N N . LYS A 1 103 ? 4.174 -2.534 -9.117 1.00 98.12 103 LYS A N 1
ATOM 794 C CA . LYS A 1 103 ? 4.752 -3.881 -9.237 1.00 98.12 103 LYS A CA 1
ATOM 795 C C . LYS A 1 103 ? 3.661 -4.949 -9.196 1.00 98.12 103 LYS A C 1
ATOM 797 O O . LYS A 1 103 ? 3.753 -5.893 -9.982 1.00 98.12 103 LYS A O 1
ATOM 802 N N . ALA A 1 104 ? 2.600 -4.751 -8.406 1.00 97.75 104 ALA A N 1
ATOM 803 C CA . ALA A 1 104 ? 1.473 -5.685 -8.288 1.00 97.75 104 ALA A CA 1
ATOM 804 C C . ALA A 1 104 ? 0.726 -5.927 -9.608 1.00 97.75 104 ALA A C 1
ATOM 806 O O . ALA A 1 104 ? 0.152 -6.991 -9.817 1.00 97.75 104 ALA A O 1
ATOM 807 N N . THR A 1 105 ? 0.765 -4.964 -10.529 1.00 96.69 105 THR A N 1
ATOM 808 C CA . THR A 1 105 ? 0.100 -5.040 -11.839 1.00 96.69 105 THR A CA 1
ATOM 809 C C . THR A 1 105 ? 1.064 -5.378 -12.978 1.00 96.69 105 THR A C 1
ATOM 811 O O . THR A 1 105 ? 0.757 -5.161 -14.149 1.00 96.69 105 THR A O 1
ATOM 814 N N . THR A 1 106 ? 2.256 -5.895 -12.662 1.00 97.56 106 THR A N 1
ATOM 815 C CA . THR A 1 106 ? 3.239 -6.289 -13.681 1.00 97.56 106 THR A CA 1
ATOM 816 C C . THR A 1 106 ? 2.774 -7.550 -14.421 1.00 97.56 106 THR A C 1
ATOM 818 O O . THR A 1 106 ? 2.519 -8.562 -13.768 1.00 97.56 106 THR A O 1
ATOM 821 N N . PRO A 1 107 ? 2.715 -7.537 -15.767 1.00 95.81 107 PRO A N 1
ATOM 822 C CA . PRO A 1 107 ? 2.453 -8.735 -16.563 1.00 95.81 107 PRO A CA 1
ATOM 823 C C . PRO A 1 107 ? 3.447 -9.867 -16.270 1.00 95.81 107 PRO A C 1
ATOM 825 O O . PRO A 1 107 ? 4.634 -9.617 -16.049 1.00 95.81 107 PRO A O 1
ATOM 828 N N . ILE A 1 108 ? 2.972 -11.115 -16.284 1.00 94.94 108 ILE A N 1
ATOM 829 C CA . ILE A 1 108 ? 3.764 -12.297 -15.895 1.00 94.94 108 ILE A CA 1
ATOM 830 C C . ILE A 1 108 ? 5.021 -12.454 -16.761 1.00 94.94 108 ILE A C 1
ATOM 832 O O . ILE A 1 108 ? 6.086 -12.780 -16.245 1.00 94.94 108 ILE A O 1
ATOM 836 N N . ASP A 1 109 ? 4.923 -12.169 -18.057 1.00 96.38 109 ASP A N 1
ATOM 837 C CA . ASP A 1 109 ? 6.024 -12.215 -19.027 1.00 96.38 109 ASP A CA 1
ATOM 838 C C . ASP A 1 109 ? 7.099 -11.134 -18.798 1.00 96.38 109 ASP A C 1
ATOM 840 O O . ASP A 1 109 ? 8.200 -11.223 -19.341 1.00 96.38 109 ASP A O 1
ATOM 844 N N . ILE A 1 110 ? 6.809 -10.133 -17.960 1.00 95.81 110 ILE A N 1
ATOM 845 C CA . ILE A 1 110 ? 7.727 -9.047 -17.588 1.00 95.81 110 ILE A CA 1
ATOM 846 C C . ILE A 1 110 ? 8.364 -9.292 -16.207 1.00 95.81 110 ILE A C 1
ATOM 848 O O . ILE A 1 110 ? 9.367 -8.654 -15.861 1.00 95.81 110 ILE A O 1
ATOM 852 N N . LEU A 1 111 ? 7.825 -10.205 -15.396 1.00 94.81 111 LEU A N 1
ATOM 853 C CA . LEU A 1 111 ? 8.370 -10.494 -14.069 1.00 94.81 111 LEU A CA 1
ATOM 854 C C . LEU A 1 111 ? 9.796 -11.077 -14.147 1.00 94.81 111 LEU A C 1
ATOM 856 O O . LEU A 1 111 ? 10.111 -11.824 -15.073 1.00 94.81 111 LEU A O 1
ATOM 860 N N . PRO A 1 112 ? 10.675 -10.775 -13.171 1.00 95.44 112 PRO A N 1
ATOM 861 C CA . PRO A 1 112 ? 10.537 -9.810 -12.069 1.00 95.44 112 PRO A CA 1
ATOM 862 C C . PRO A 1 112 ? 11.157 -8.432 -12.404 1.00 95.44 112 PRO A C 1
ATOM 864 O O . PRO A 1 112 ? 11.724 -7.760 -11.544 1.00 95.44 112 PRO A O 1
ATOM 867 N N . ARG A 1 113 ? 11.151 -8.004 -13.677 1.00 94.38 113 ARG A N 1
ATOM 868 C CA . ARG A 1 113 ? 11.796 -6.739 -14.099 1.00 94.38 113 ARG A CA 1
ATOM 869 C C . ARG A 1 113 ? 10.949 -5.501 -13.817 1.00 94.38 113 ARG A C 1
ATOM 871 O O . ARG A 1 113 ? 11.502 -4.411 -13.741 1.00 94.38 113 ARG A O 1
ATOM 878 N N . HIS A 1 114 ? 9.629 -5.664 -13.721 1.00 96.62 114 HIS A N 1
ATOM 879 C CA . HIS A 1 114 ? 8.678 -4.595 -13.393 1.00 96.62 114 HIS A CA 1
ATOM 880 C C . HIS A 1 114 ? 8.811 -3.336 -14.261 1.00 96.62 114 HIS A C 1
ATOM 882 O O . HIS A 1 114 ? 8.722 -2.210 -13.773 1.00 96.62 114 HIS A O 1
ATOM 888 N N . LEU A 1 115 ? 9.025 -3.499 -15.568 1.00 95.88 115 LEU A N 1
ATOM 889 C CA . LEU A 1 115 ? 9.193 -2.360 -16.471 1.00 95.88 115 LEU A CA 1
ATOM 890 C C . LEU A 1 115 ? 7.981 -1.408 -16.388 1.00 95.88 115 LEU A C 1
ATOM 892 O O . LEU A 1 115 ? 6.822 -1.838 -16.441 1.00 95.88 115 LEU A O 1
ATOM 896 N N . GLY A 1 116 ? 8.261 -0.114 -16.203 1.00 95.25 116 GLY A N 1
ATOM 897 C CA . GLY A 1 116 ? 7.254 0.947 -16.101 1.00 95.25 116 GLY A CA 1
ATOM 898 C C . GLY A 1 116 ? 6.388 0.926 -14.834 1.00 95.25 116 GLY A C 1
ATOM 899 O O . GLY A 1 116 ? 5.331 1.555 -14.835 1.00 95.25 116 GLY A O 1
ATOM 900 N N . HIS A 1 117 ? 6.776 0.197 -13.778 1.00 97.12 117 HIS A N 1
ATOM 901 C CA . HIS A 1 117 ? 5.980 0.140 -12.546 1.00 97.12 117 HIS A CA 1
ATOM 902 C C . HIS A 1 117 ? 5.836 1.503 -11.867 1.00 97.12 117 HIS A C 1
ATOM 904 O O . HIS A 1 117 ? 4.757 1.781 -11.374 1.00 97.12 117 HIS A O 1
ATOM 910 N N . GLU A 1 118 ? 6.847 2.373 -11.918 1.00 96.06 118 GLU A N 1
ATOM 911 C CA . GLU A 1 118 ? 6.811 3.712 -11.307 1.00 96.06 118 GLU A CA 1
ATOM 912 C C . GLU A 1 118 ? 5.615 4.546 -11.796 1.00 96.06 118 GLU A C 1
ATOM 914 O O . GLU A 1 118 ? 4.873 5.115 -10.998 1.00 96.06 118 GLU A O 1
ATOM 919 N N . GLY A 1 119 ? 5.367 4.561 -13.113 1.00 96.50 119 GLY A N 1
ATOM 920 C CA . GLY A 1 119 ? 4.222 5.266 -13.695 1.00 96.50 119 GLY A CA 1
ATOM 921 C C . GLY A 1 119 ? 2.880 4.661 -13.276 1.00 96.50 119 GLY A C 1
ATOM 922 O O . GLY A 1 119 ? 1.918 5.389 -13.039 1.00 96.50 119 GLY A O 1
ATOM 923 N N . ARG A 1 120 ? 2.820 3.331 -13.120 1.00 96.62 120 ARG A N 1
ATOM 924 C CA . ARG A 1 120 ? 1.634 2.647 -12.583 1.00 96.62 120 ARG A CA 1
ATOM 925 C C . ARG A 1 120 ? 1.441 2.945 -11.094 1.00 96.62 120 ARG A C 1
ATOM 927 O O . ARG A 1 120 ? 0.314 3.194 -10.691 1.00 96.62 120 ARG A O 1
ATOM 934 N N . SER A 1 121 ? 2.514 2.989 -10.301 1.00 97.56 121 SER A N 1
ATOM 935 C CA . SER A 1 121 ? 2.471 3.388 -8.890 1.00 97.56 121 SER A CA 1
ATOM 936 C C . SER A 1 121 ? 1.911 4.799 -8.737 1.00 97.56 121 SER A C 1
ATOM 938 O O . SER A 1 121 ? 1.018 5.016 -7.928 1.00 97.56 121 SER A O 1
ATOM 940 N N . ALA A 1 122 ? 2.377 5.745 -9.558 1.00 95.69 122 ALA A N 1
ATOM 941 C CA . ALA A 1 122 ? 1.899 7.124 -9.529 1.00 95.69 122 ALA A CA 1
ATOM 942 C C . ALA A 1 122 ? 0.410 7.254 -9.890 1.00 95.69 122 ALA A C 1
ATOM 944 O O . ALA A 1 122 ? -0.265 8.111 -9.332 1.00 95.69 122 ALA A O 1
ATOM 945 N N . ALA A 1 123 ? -0.105 6.423 -10.802 1.00 95.88 123 ALA A N 1
ATOM 946 C CA . ALA A 1 123 ? -1.532 6.390 -11.129 1.00 95.88 123 ALA A CA 1
ATOM 947 C C . ALA A 1 123 ? -2.380 5.762 -10.009 1.00 95.88 123 ALA A C 1
ATOM 949 O O . ALA A 1 123 ? -3.501 6.198 -9.786 1.00 95.88 123 ALA A O 1
ATOM 950 N N . LEU A 1 124 ? -1.844 4.759 -9.306 1.00 95.25 124 LEU A N 1
ATOM 951 C CA . LEU A 1 124 ? -2.515 4.089 -8.184 1.00 95.25 124 LEU A CA 1
ATOM 952 C C . LEU A 1 124 ? -2.519 4.918 -6.890 1.00 95.25 124 LEU A C 1
ATOM 954 O O . LEU A 1 124 ? -3.323 4.651 -6.008 1.00 95.25 124 LEU A O 1
ATOM 958 N N . ALA A 1 125 ? -1.620 5.893 -6.758 1.00 90.44 125 ALA A N 1
ATOM 959 C CA . ALA A 1 125 ? -1.496 6.740 -5.571 1.00 90.44 125 ALA A CA 1
ATOM 960 C C . ALA A 1 125 ? -2.356 8.026 -5.616 1.00 90.44 125 ALA A C 1
ATOM 962 O O . ALA A 1 125 ? -2.160 8.903 -4.770 1.00 90.44 125 ALA A O 1
ATOM 963 N N . GLN A 1 126 ? -3.239 8.166 -6.614 1.00 79.38 126 GLN A N 1
ATOM 964 C CA . GLN A 1 126 ? -4.163 9.301 -6.799 1.00 79.38 126 GLN A CA 1
ATOM 965 C C . GLN A 1 126 ? -5.514 9.034 -6.143 1.00 79.38 126 GLN A C 1
ATOM 967 O O . GLN A 1 126 ? -6.072 10.005 -5.585 1.00 79.38 126 GLN A O 1
#

pLDDT: mean 97.18, std 2.27, range [79.38, 98.88]

Radius of gyration: 14.86 Å; Cα contacts (8 Å, |Δi|>4): 158; chains: 1; bounding box: 39×27×36 Å

Secondary structure (DSSP, 8-state):
-HHHHHHHHTTGGGGS-HHHHHHHHHHHHHSS-THHHHHHHHHHTHHHHH-HHHHTTTT-B--TTT-TT-BHHHHHHHHHHHHHHTT--HHHHHHHHHTTGGGTT--GGGTTT-TTHHHHHHHHT-

Organism: NCBI:txid69355

Foldseek 3Di:
DVVLLVCVVVCVLVPDDLVNVVVVLLVLLLDLQSLVVVVVCVVSVVCCVNPVLLVLQAPQAADCVVPVVRGRNVVLSVQSNVCSVVNHDSVVSVCSSQQQSLSSVDDPVCPPVSPPSRVVSVVSSD

Solvent-accessible surface area (backbone atoms only — not comparable to full-atom values): 6873 Å² total; per-residue (Å²): 104,70,67,55,30,51,42,41,74,72,43,59,63,78,71,58,52,68,71,61,52,48,54,53,50,54,52,39,57,67,34,78,54,25,39,59,54,53,53,48,30,51,74,28,50,44,26,57,74,76,40,46,60,62,50,48,20,57,84,34,61,41,50,55,92,84,32,79,80,27,30,45,36,62,50,48,36,53,53,41,27,49,38,30,71,70,66,55,53,68,71,56,46,50,46,58,69,39,54,60,41,17,47,50,72,45,55,76,93,48,60,52,67,40,80,69,16,58,65,42,8,59,64,73,71,109

Sequence (126 aa):
MQLMRNMVAAGEVDALVPERVWQELAKGLMEQKPSRMFEVLRGCGALQKLLPEVAALWGVPQRADYHPEVDTGVHLMLVLDVAAQLQTLLPVRFACLMHDLGKATTPIDILPRHLG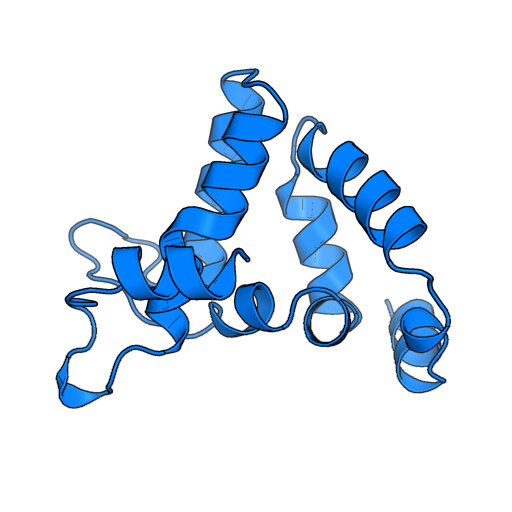HEGRSAALAQ

Mean predicted aligned error: 2.42 Å

Nearest PDB structures (foldseek):
  3wfp-assembly9_B  TM=7.149E-01  e=1.866E-01  Aquifex aeolicus VF5
  3wfq-assembly4_H  TM=7.000E-01  e=2.942E-01  synthetic construct
  3wfp-assembly9_A  TM=6.587E-01  e=3.602E-01  Aquifex aeolicus VF5
  3wfs-assembly1_C  TM=6.073E-01  e=2.528E-01  synthetic construct
  3wfp-assembly11_E  TM=6.294E-01  e=4.410E-01  Aquifex aeolicus VF5